Protein AF-A0A835ZBH5-F1 (afdb_monomer)

Sequence (166 aa):
MSQAAVALAMVMTGGRQALELVLDQDVQPGWLRCPERQGGLPHAQRLFFWLPLTHSERMEYQRLCLAKVASTPGLEDCIAFANSQLVVAEQFGRFPHRNAAKGRNAALGRNAMLRERERVFVCTDAVRQLPVTSISYRTSTPEELAWLASDELPGWARSQAPPPQG

Foldseek 3Di:
DDLLVVLLVQLVVDDPSLVVLLPPPVSDDCLQVPVVDVNRDPLVSNLSSLVVLLQDLALVSLVVSLVSLVRGPPSVVCNVVSVVSNVCSVVPSGQLLCCVVVVQACVVPPPPDPPPPPPDDDDDPVVVPDDCDDPPSHHRDPVSVVCLVDPVQDPVSVVSHDPDDD

Organism: NCBI:txid303371

Mean predicted aligned error: 11.44 Å

Secondary structure (DSSP, 8-state):
--HHHHHHHHHHH-SHHHHHHHH-GGG--TTTT-TTSTTPPPHHHHHHHHHHHHH---HHHHHHHHHHHHHSTT-GGGHHHHHHHHHHHHHHSS-GGGTTTTT--TTS-S-S------------GGGTTS-------PPPPHHHHHHHHSTTS-HHHHTTSPPP--

Radius of gyration: 17.73 Å; Cα contacts (8 Å, |Δi|>4): 146; chains: 1; bounding box: 39×30×49 Å

pLDDT: mean 70.92, std 19.12, range [27.42, 93.44]

Solvent-accessible surface area (backbone atoms only — not comparable to full-atom values): 10208 Å² total; per-residue (Å²): 1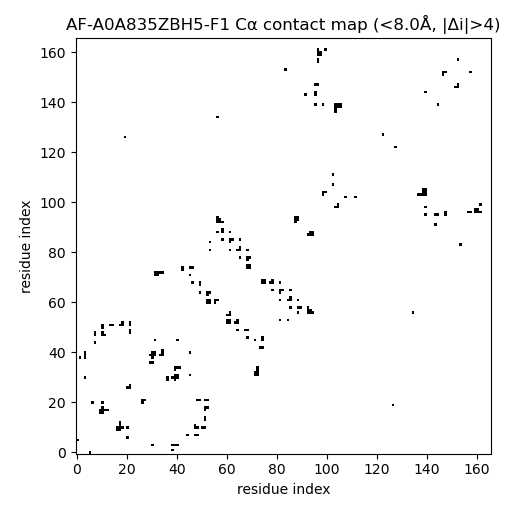32,57,69,63,58,55,51,46,53,48,37,72,69,60,59,71,67,22,41,54,53,63,67,36,72,90,71,63,55,60,33,62,67,35,56,89,44,94,75,27,48,56,66,69,56,51,55,54,55,48,43,52,29,69,73,42,62,47,67,71,38,28,54,48,34,36,55,51,38,66,68,28,73,85,31,67,85,48,37,66,56,41,46,54,54,35,53,48,32,69,76,66,61,32,62,66,56,48,29,62,84,69,70,22,43,72,86,59,69,95,67,78,73,83,76,77,80,79,75,89,74,89,79,64,78,81,68,74,73,58,79,85,71,76,78,74,84,60,53,68,48,72,66,50,53,50,46,71,74,39,89,82,48,50,70,76,50,56,74,64,30,76,77,84,84,126

Structure (mmCIF, N/CA/C/O backbone):
data_AF-A0A835ZBH5-F1
#
_entry.id   AF-A0A835ZBH5-F1
#
loop_
_atom_site.group_PDB
_atom_site.id
_atom_site.type_symbol
_atom_site.label_atom_id
_atom_site.label_alt_id
_atom_site.label_comp_id
_atom_site.label_asym_id
_atom_site.label_entity_id
_atom_site.label_seq_id
_atom_site.pdbx_PDB_ins_code
_atom_site.Cartn_x
_atom_site.Cartn_y
_atom_site.Cartn_z
_atom_site.occupancy
_atom_site.B_iso_or_equiv
_atom_site.auth_seq_id
_atom_site.auth_comp_id
_atom_site.auth_asym_id
_atom_site.auth_atom_id
_atom_site.pdbx_PDB_model_num
ATOM 1 N N . MET A 1 1 ? 8.647 17.868 -22.940 1.00 56.66 1 MET A N 1
ATOM 2 C CA . MET A 1 1 ? 8.623 16.920 -21.800 1.00 56.66 1 MET A CA 1
ATOM 3 C C . MET A 1 1 ? 8.139 15.570 -22.306 1.00 56.66 1 MET A C 1
ATOM 5 O O . MET A 1 1 ? 7.297 15.568 -23.196 1.00 56.66 1 MET A O 1
ATOM 9 N N . SER A 1 2 ? 8.673 14.449 -21.812 1.00 68.81 2 SER A N 1
ATOM 10 C CA . SER A 1 2 ? 8.186 13.121 -22.214 1.00 68.81 2 SER A CA 1
ATOM 11 C C . SER A 1 2 ? 6.798 12.850 -21.620 1.00 68.81 2 SER A C 1
ATOM 13 O O . SER A 1 2 ? 6.475 13.360 -20.546 1.00 68.81 2 SER A O 1
ATOM 15 N N . GLN A 1 3 ? 5.981 12.033 -22.291 1.00 67.50 3 GLN A N 1
ATOM 16 C CA . GLN A 1 3 ? 4.667 11.628 -21.770 1.00 67.50 3 GLN A CA 1
ATOM 17 C C . GLN A 1 3 ? 4.777 10.960 -20.387 1.00 67.50 3 GLN A C 1
ATOM 19 O O . GLN A 1 3 ? 3.952 11.222 -19.519 1.00 67.50 3 GLN A O 1
ATOM 24 N N . ALA A 1 4 ? 5.844 10.189 -20.145 1.00 68.94 4 ALA A N 1
ATOM 25 C CA . ALA A 1 4 ? 6.120 9.559 -18.853 1.00 68.94 4 ALA A CA 1
ATOM 26 C C . ALA A 1 4 ? 6.337 10.581 -17.719 1.00 68.94 4 ALA A C 1
ATOM 28 O O . ALA A 1 4 ? 5.842 10.391 -16.612 1.00 68.94 4 ALA A O 1
ATOM 29 N N . ALA A 1 5 ? 7.029 11.693 -17.992 1.00 67.50 5 ALA A N 1
ATOM 30 C CA . ALA A 1 5 ? 7.265 12.739 -16.996 1.00 67.50 5 ALA A CA 1
ATOM 31 C C . ALA A 1 5 ? 5.981 13.510 -16.648 1.00 67.50 5 ALA A C 1
ATOM 33 O O . ALA A 1 5 ? 5.747 13.816 -15.481 1.00 67.50 5 ALA A O 1
ATOM 34 N N . VAL A 1 6 ? 5.133 13.791 -17.645 1.00 67.81 6 VAL A N 1
ATOM 35 C CA . VAL A 1 6 ? 3.820 14.426 -17.430 1.00 67.81 6 VAL A CA 1
ATOM 36 C C . VAL A 1 6 ? 2.911 13.503 -16.621 1.00 67.81 6 VAL A C 1
ATOM 38 O O . VAL A 1 6 ? 2.303 13.942 -15.647 1.00 67.81 6 VAL A O 1
ATOM 41 N N . ALA A 1 7 ? 2.878 12.218 -16.979 1.00 69.94 7 ALA A N 1
ATOM 42 C CA . ALA A 1 7 ? 2.085 11.217 -16.286 1.00 69.94 7 ALA A CA 1
ATOM 43 C C . ALA A 1 7 ? 2.512 11.058 -14.818 1.00 69.94 7 ALA A C 1
ATOM 45 O O . ALA A 1 7 ? 1.681 11.111 -13.914 1.00 69.94 7 ALA A O 1
ATOM 46 N N . LEU A 1 8 ? 3.819 10.949 -14.562 1.00 69.69 8 LEU A N 1
ATOM 47 C CA . LEU A 1 8 ? 4.346 10.877 -13.202 1.00 69.69 8 LEU A CA 1
ATOM 48 C C . LEU A 1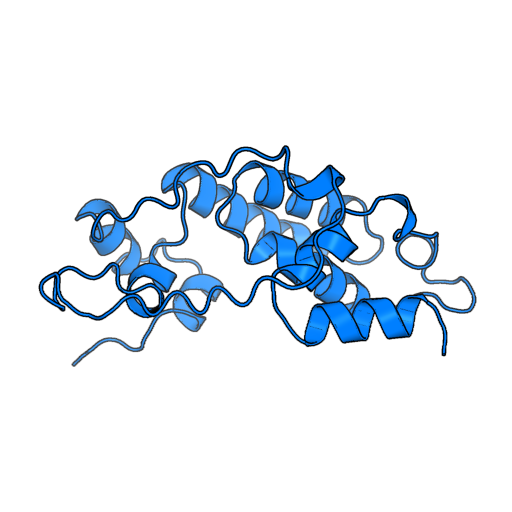 8 ? 4.020 12.142 -12.399 1.00 69.69 8 LEU A C 1
ATOM 50 O O . LEU A 1 8 ? 3.583 12.037 -11.257 1.00 69.69 8 LEU A O 1
ATOM 54 N N . ALA A 1 9 ? 4.180 13.333 -12.984 1.00 63.34 9 ALA A N 1
ATOM 55 C CA . ALA A 1 9 ? 3.845 14.584 -12.307 1.00 63.34 9 ALA A CA 1
ATOM 56 C C . ALA A 1 9 ? 2.364 14.627 -11.888 1.00 63.34 9 ALA A C 1
ATOM 58 O O . ALA A 1 9 ? 2.062 14.986 -10.752 1.00 63.34 9 ALA A O 1
ATOM 59 N N . MET A 1 10 ? 1.453 14.185 -12.760 1.00 66.19 10 MET A N 1
ATOM 60 C CA . MET A 1 10 ? 0.020 14.096 -12.457 1.00 66.19 10 MET A CA 1
ATOM 61 C C . MET A 1 10 ? -0.282 13.088 -11.340 1.00 66.19 10 MET A C 1
ATOM 63 O O . MET A 1 10 ? -1.081 13.380 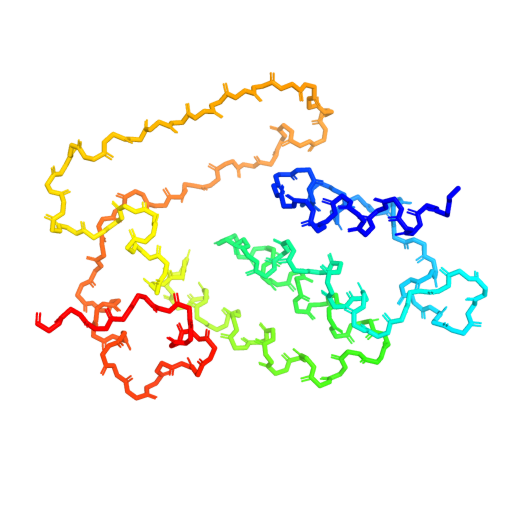-10.448 1.00 66.19 10 MET A O 1
ATOM 67 N N . VAL A 1 11 ? 0.397 11.935 -11.324 1.00 65.00 11 VAL A N 1
ATOM 68 C CA . VAL A 1 11 ? 0.266 10.960 -10.229 1.00 65.00 11 VAL A CA 1
ATOM 69 C C . VAL A 1 11 ? 0.711 11.559 -8.893 1.00 65.00 11 VAL A C 1
ATOM 71 O O . VAL A 1 11 ? 0.008 11.429 -7.890 1.00 65.00 11 VAL A O 1
ATOM 74 N N . MET A 1 12 ? 1.837 12.273 -8.885 1.00 65.50 12 MET A N 1
ATOM 75 C CA . MET A 1 12 ? 2.411 12.854 -7.669 1.00 65.50 12 MET A CA 1
ATOM 76 C C . MET A 1 12 ? 1.606 14.032 -7.111 1.00 65.50 12 MET A C 1
ATOM 78 O O . MET A 1 12 ? 1.669 14.288 -5.911 1.00 65.50 12 MET A O 1
ATOM 82 N N . THR A 1 13 ? 0.822 14.733 -7.939 1.00 56.84 13 THR A N 1
ATOM 83 C CA . THR A 1 13 ? -0.063 15.810 -7.455 1.00 56.84 13 THR A CA 1
ATOM 84 C C . THR A 1 13 ? -1.243 15.312 -6.615 1.00 56.84 13 THR A C 1
ATOM 86 O O . THR A 1 13 ? -1.823 16.102 -5.873 1.00 56.84 13 THR A O 1
ATOM 89 N N . GLY A 1 14 ? -1.549 14.008 -6.665 1.00 53.16 14 GLY A N 1
ATOM 90 C CA . GLY A 1 14 ? -2.606 13.374 -5.878 1.00 53.16 14 GLY A CA 1
ATOM 91 C C . GLY A 1 14 ? -4.022 13.765 -6.322 1.00 53.16 14 GLY A C 1
ATOM 92 O O . GLY A 1 14 ? -4.305 14.901 -6.687 1.00 53.16 14 GLY A O 1
ATOM 93 N N . GLY A 1 15 ? -4.954 12.811 -6.292 1.00 62.22 15 GLY A N 1
ATOM 94 C CA . GLY A 1 15 ? -6.370 13.056 -6.596 1.00 62.22 15 GLY A CA 1
ATOM 95 C C . GLY A 1 15 ? -6.974 12.057 -7.579 1.00 62.22 15 GLY A C 1
ATOM 96 O O . GLY A 1 15 ? -6.330 11.101 -8.003 1.00 62.22 15 GLY A O 1
ATOM 97 N N . ARG A 1 16 ? -8.243 12.275 -7.946 1.00 61.97 16 ARG A N 1
ATOM 98 C CA . ARG A 1 16 ? -9.002 11.393 -8.853 1.00 61.97 16 ARG A CA 1
ATOM 99 C C . ARG A 1 16 ? -8.343 11.254 -10.232 1.00 61.97 16 ARG A C 1
ATOM 101 O O . ARG A 1 16 ? -8.317 10.160 -10.779 1.00 61.97 16 ARG A O 1
ATOM 108 N N . GLN A 1 17 ? -7.738 12.332 -10.726 1.00 63.00 17 GLN A N 1
ATOM 109 C CA . GLN A 1 17 ? -7.030 12.382 -12.011 1.00 63.00 17 GLN A CA 1
ATOM 110 C C . GLN A 1 17 ? -5.834 11.421 -12.064 1.00 63.00 17 GLN A C 1
ATOM 112 O O . GLN A 1 17 ? -5.566 10.831 -13.104 1.00 63.00 17 GLN A O 1
ATOM 117 N N . ALA A 1 18 ? -5.153 11.196 -10.933 1.00 70.88 18 ALA A N 1
ATOM 118 C CA . ALA A 1 18 ? -4.071 10.218 -10.853 1.00 70.88 18 ALA A CA 1
ATOM 119 C C . ALA A 1 18 ? -4.585 8.786 -11.066 1.00 70.88 18 ALA A C 1
ATOM 121 O O . ALA A 1 18 ? -3.930 7.977 -11.711 1.00 70.88 18 ALA A O 1
ATOM 122 N N . LEU A 1 19 ? -5.775 8.477 -10.547 1.00 71.31 19 LEU A N 1
ATOM 123 C CA . LEU A 1 19 ? -6.393 7.164 -10.703 1.00 71.31 19 LEU A CA 1
ATOM 124 C C . LEU A 1 19 ? -6.914 6.950 -12.127 1.00 71.31 19 LEU A C 1
ATOM 126 O O . LEU A 1 19 ? -6.719 5.877 -12.682 1.00 71.31 19 LEU A O 1
ATOM 130 N N . GLU A 1 20 ? -7.525 7.972 -12.727 1.00 72.56 20 GLU A N 1
ATOM 131 C CA . GLU A 1 20 ? -7.983 7.940 -14.124 1.00 72.56 20 GLU A CA 1
ATOM 132 C C . GLU A 1 20 ? -6.817 7.665 -15.078 1.00 72.56 20 GLU A C 1
ATOM 134 O O . GLU A 1 20 ? -6.891 6.753 -15.895 1.00 72.56 20 GLU A O 1
ATOM 139 N N . LEU A 1 21 ? -5.700 8.366 -14.889 1.00 74.00 21 LEU A N 1
ATOM 140 C CA . LEU A 1 21 ? -4.482 8.179 -15.670 1.00 74.00 21 LEU A CA 1
ATOM 141 C C . LEU A 1 21 ? -3.879 6.772 -15.524 1.00 74.00 21 LEU A C 1
ATOM 143 O O . LEU A 1 21 ? -3.380 6.201 -16.488 1.00 74.00 21 LEU A O 1
ATOM 147 N N . VAL A 1 22 ? -3.903 6.209 -14.313 1.00 76.56 22 VAL A N 1
ATOM 148 C CA . VAL A 1 22 ? -3.376 4.861 -14.055 1.00 76.56 22 VAL A CA 1
ATOM 149 C C . VAL A 1 22 ? -4.285 3.777 -14.636 1.00 76.56 22 VAL A C 1
ATOM 151 O O . VAL A 1 22 ? -3.800 2.707 -15.004 1.00 76.56 22 VAL A O 1
ATOM 154 N N . LEU A 1 23 ? -5.591 4.027 -14.721 1.00 76.56 23 LEU A N 1
ATOM 155 C CA . LEU A 1 23 ? -6.559 3.098 -15.306 1.00 76.56 23 LEU A CA 1
ATOM 156 C C . LEU A 1 23 ? -6.611 3.178 -16.835 1.00 76.56 23 LEU A C 1
ATOM 158 O O . LEU A 1 23 ? -7.007 2.199 -17.471 1.00 76.56 23 LEU A O 1
ATOM 162 N N . ASP A 1 24 ? -6.190 4.300 -17.413 1.00 74.69 24 ASP A N 1
ATOM 163 C CA . ASP A 1 24 ? -6.090 4.480 -18.854 1.00 74.69 24 ASP A CA 1
ATOM 164 C C . ASP A 1 24 ? -5.010 3.551 -19.441 1.00 74.69 24 ASP A C 1
ATOM 166 O O . ASP A 1 24 ? -3.805 3.703 -19.213 1.00 74.69 24 ASP A O 1
ATOM 170 N N . GLN A 1 25 ? -5.459 2.531 -20.178 1.00 60.44 25 GLN A N 1
ATOM 171 C CA . GLN A 1 25 ? -4.583 1.523 -20.774 1.00 60.44 25 GLN A CA 1
ATOM 172 C C . GLN A 1 25 ? -3.752 2.087 -21.932 1.00 60.44 25 GLN A C 1
ATOM 174 O O . GLN A 1 25 ? -2.666 1.563 -22.194 1.00 60.44 25 GLN A O 1
ATOM 179 N N . ASP A 1 26 ? -4.204 3.179 -22.554 1.00 57.84 26 ASP A N 1
ATOM 180 C CA . ASP A 1 26 ? -3.498 3.860 -23.640 1.00 57.84 26 ASP A CA 1
ATOM 181 C C . ASP A 1 26 ? -2.324 4.705 -23.104 1.00 57.84 26 ASP A C 1
ATOM 183 O O . ASP A 1 26 ? -1.381 5.020 -23.834 1.00 57.84 26 ASP A O 1
ATOM 187 N N . VAL A 1 27 ? -2.316 4.994 -21.794 1.00 58.19 27 VAL A N 1
ATOM 188 C CA . VAL A 1 27 ? -1.256 5.732 -21.083 1.00 58.19 27 VAL A CA 1
ATOM 189 C C . VAL A 1 27 ? -0.202 4.810 -20.456 1.00 58.19 27 VAL A C 1
ATOM 191 O O . VAL A 1 27 ? 0.772 5.287 -19.874 1.00 58.19 27 VAL A O 1
ATOM 194 N N . GLN A 1 28 ? -0.260 3.489 -20.676 1.00 62.56 28 GLN A N 1
ATOM 195 C CA . GLN A 1 28 ? 0.768 2.552 -20.187 1.00 62.56 28 GLN A CA 1
ATOM 196 C C . GLN A 1 28 ? 1.764 2.040 -21.249 1.00 62.56 28 GLN A C 1
ATOM 198 O O . GLN A 1 28 ? 1.885 0.821 -21.434 1.00 62.56 28 GLN A O 1
ATOM 203 N N . PRO A 1 29 ? 2.527 2.909 -21.948 1.00 60.62 29 PRO A N 1
ATOM 204 C CA . PRO A 1 29 ? 3.532 2.460 -22.894 1.00 60.62 29 PRO A CA 1
ATOM 205 C C . PRO A 1 29 ? 4.659 1.655 -22.247 1.00 60.62 29 PRO A C 1
ATOM 207 O O . PRO A 1 29 ? 4.868 1.624 -21.032 1.00 60.62 29 PRO A O 1
ATOM 210 N N . GLY A 1 30 ? 5.481 1.072 -23.119 1.00 61.88 30 GLY A N 1
ATOM 211 C CA . GLY A 1 30 ? 6.658 0.280 -22.771 1.00 61.88 30 GLY A CA 1
ATOM 212 C C . GLY A 1 30 ? 7.705 0.952 -21.869 1.00 61.88 30 GLY A C 1
ATOM 213 O O . GLY A 1 30 ? 8.669 0.285 -21.538 1.00 61.88 30 GLY A O 1
ATOM 214 N N . TRP A 1 31 ? 7.555 2.204 -21.422 1.00 68.88 31 TRP A N 1
ATOM 215 C CA . TRP A 1 31 ? 8.440 2.804 -20.408 1.00 68.88 31 TRP A CA 1
ATOM 216 C C . TRP A 1 31 ? 8.203 2.282 -18.979 1.00 68.88 31 TRP A C 1
ATOM 218 O O . TRP A 1 31 ? 9.101 2.394 -18.147 1.00 68.88 31 TRP A O 1
ATOM 228 N N . LEU A 1 32 ? 7.037 1.685 -18.692 1.00 72.75 32 LEU A N 1
ATOM 229 C CA . LEU A 1 32 ? 6.802 0.910 -17.460 1.00 72.75 32 LEU A CA 1
ATOM 230 C C . LEU A 1 32 ? 7.342 -0.523 -17.567 1.00 72.75 32 LEU A C 1
ATOM 232 O O . LEU A 1 32 ? 7.769 -1.091 -16.566 1.00 72.75 32 LEU A O 1
ATOM 236 N N . ARG A 1 33 ? 7.317 -1.102 -18.776 1.00 68.88 33 ARG A N 1
ATOM 237 C CA . ARG A 1 33 ? 7.627 -2.523 -19.028 1.00 68.88 33 ARG A CA 1
ATOM 238 C C . ARG A 1 33 ? 9.057 -2.790 -19.505 1.00 68.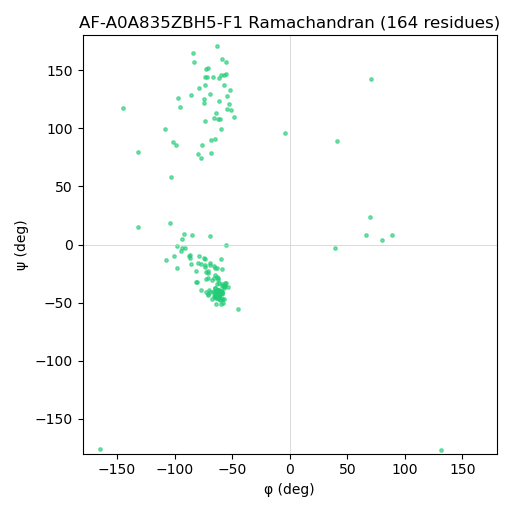88 33 ARG A C 1
ATOM 240 O O . ARG A 1 33 ? 9.513 -3.918 -19.408 1.00 68.88 33 ARG A O 1
ATOM 247 N N . CYS A 1 34 ? 9.742 -1.786 -20.042 1.00 67.75 34 CYS A N 1
ATOM 248 C CA . CYS A 1 34 ? 11.089 -1.892 -20.606 1.00 67.75 34 CYS A CA 1
ATOM 249 C C . CYS A 1 34 ? 11.942 -0.748 -20.039 1.00 67.75 34 CYS A C 1
ATOM 251 O O . CYS A 1 34 ? 12.082 0.296 -20.690 1.00 67.75 34 CYS A O 1
ATOM 253 N N . PRO A 1 35 ? 12.445 -0.884 -18.801 1.00 65.38 35 PRO A N 1
ATOM 254 C CA . PRO A 1 35 ? 13.182 0.183 -18.131 1.00 65.38 35 PRO A CA 1
ATOM 255 C C . PRO A 1 35 ? 14.484 0.571 -18.849 1.00 65.38 35 PRO A C 1
ATOM 257 O O . PRO A 1 35 ? 14.958 1.689 -18.671 1.00 65.38 35 PRO A O 1
ATOM 260 N N . GLU A 1 36 ? 15.024 -0.301 -19.701 1.00 69.31 36 GLU A N 1
ATOM 261 C CA . GLU A 1 36 ? 16.226 -0.071 -20.510 1.00 69.31 36 GLU A CA 1
ATOM 262 C C . GLU A 1 36 ? 15.962 0.791 -21.760 1.00 69.31 36 GLU A C 1
ATOM 264 O O . GLU A 1 36 ? 16.897 1.221 -22.438 1.00 69.31 36 GLU A O 1
ATOM 269 N N . ARG A 1 37 ? 14.694 1.063 -22.100 1.00 70.50 37 ARG A N 1
ATOM 270 C CA . ARG A 1 37 ? 14.337 1.902 -23.251 1.00 70.50 37 ARG A CA 1
ATOM 271 C C . ARG A 1 37 ? 14.630 3.375 -22.950 1.00 70.50 37 ARG A C 1
ATOM 273 O O . ARG A 1 37 ? 14.360 3.856 -21.853 1.00 70.50 37 ARG A O 1
ATOM 280 N N . GLN A 1 38 ? 15.079 4.140 -23.951 1.00 56.16 38 GLN A N 1
ATOM 281 C CA . GLN A 1 38 ? 15.123 5.605 -23.840 1.00 56.16 38 GLN A CA 1
ATOM 282 C C . GLN A 1 38 ? 13.750 6.158 -23.420 1.00 56.16 38 GLN A C 1
ATOM 284 O O . GLN A 1 38 ? 12.748 5.948 -24.107 1.00 56.16 38 GLN A O 1
ATOM 289 N N . GLY A 1 39 ? 13.715 6.857 -22.282 1.00 65.06 39 GLY A N 1
ATOM 290 C CA . GLY A 1 39 ? 12.485 7.370 -21.673 1.00 65.06 39 GLY A CA 1
ATOM 291 C C . GLY A 1 39 ? 11.783 6.414 -20.698 1.00 65.06 39 GLY A C 1
ATOM 292 O O . GLY A 1 39 ? 10.672 6.726 -20.274 1.00 65.06 39 GLY A O 1
ATOM 293 N N . GLY A 1 40 ? 12.401 5.281 -20.343 1.00 71.69 40 GLY A N 1
ATOM 294 C CA . GLY A 1 40 ? 11.963 4.394 -19.263 1.00 71.69 40 GLY A CA 1
ATOM 295 C C . GLY A 1 40 ? 11.969 5.091 -17.900 1.00 71.69 40 GLY A C 1
ATOM 296 O O . GLY A 1 40 ? 12.839 5.917 -17.617 1.00 71.69 40 GLY A O 1
ATOM 297 N N . LEU A 1 41 ? 10.993 4.771 -17.046 1.00 74.25 41 LEU A N 1
ATOM 298 C CA . LEU A 1 41 ? 10.965 5.308 -15.683 1.00 74.25 41 LEU A CA 1
ATOM 299 C C . LEU A 1 41 ? 11.947 4.538 -14.785 1.00 74.25 41 LEU A C 1
ATOM 301 O O . LEU A 1 41 ? 11.911 3.306 -14.792 1.00 74.25 41 LEU A O 1
ATOM 305 N N . PRO A 1 42 ? 12.766 5.215 -13.958 1.00 80.56 42 PRO A N 1
ATOM 306 C CA . PRO A 1 42 ? 13.539 4.591 -12.886 1.00 80.56 42 PRO A CA 1
ATOM 307 C C . PRO A 1 42 ? 12.665 3.797 -11.909 1.00 80.56 42 PRO A C 1
ATOM 309 O O . PRO A 1 42 ? 11.481 4.092 -11.744 1.00 80.56 42 PRO A O 1
ATOM 312 N N . HIS A 1 43 ? 13.271 2.835 -11.205 1.00 80.62 43 HIS A N 1
ATOM 313 C CA . HIS A 1 43 ? 12.589 1.917 -10.281 1.00 80.62 43 HIS A CA 1
ATOM 314 C C . HIS A 1 43 ? 11.586 2.615 -9.349 1.00 80.62 43 HIS A C 1
ATOM 316 O O . HIS A 1 43 ? 10.396 2.309 -9.383 1.00 80.62 43 HIS A O 1
ATOM 322 N N . ALA A 1 44 ? 12.040 3.619 -8.591 1.00 78.50 44 ALA A N 1
ATOM 323 C CA . ALA A 1 44 ? 11.181 4.330 -7.648 1.00 78.50 44 ALA A CA 1
ATOM 324 C C . ALA A 1 44 ? 9.973 4.979 -8.346 1.00 78.50 44 ALA A C 1
ATOM 326 O O . ALA A 1 44 ? 8.850 4.890 -7.861 1.00 78.50 44 ALA A O 1
ATOM 327 N N . GLN A 1 45 ? 10.175 5.577 -9.523 1.00 82.69 45 GLN A N 1
ATOM 328 C CA . GLN A 1 45 ? 9.119 6.264 -10.273 1.00 82.69 45 GLN A CA 1
ATOM 329 C C . GLN A 1 45 ? 8.052 5.297 -10.806 1.00 82.69 45 GLN A C 1
ATOM 331 O O . GLN A 1 45 ? 6.881 5.666 -10.877 1.00 82.69 45 GLN A O 1
ATOM 336 N N . ARG A 1 46 ? 8.427 4.047 -11.113 1.00 84.69 46 ARG A N 1
ATOM 337 C CA . ARG A 1 46 ? 7.466 2.992 -11.475 1.00 84.69 46 ARG A CA 1
ATOM 338 C C . ARG A 1 46 ? 6.569 2.621 -10.298 1.00 84.69 46 ARG A C 1
ATOM 340 O O . ARG A 1 46 ? 5.368 2.465 -10.487 1.00 84.69 46 ARG A O 1
ATOM 347 N N . LEU A 1 47 ? 7.125 2.533 -9.089 1.00 82.00 47 LEU A N 1
ATOM 348 C CA . LEU A 1 47 ? 6.327 2.309 -7.882 1.00 82.00 47 LEU A CA 1
ATOM 349 C C . LEU A 1 47 ? 5.372 3.482 -7.623 1.00 82.00 47 LEU A C 1
ATOM 351 O O . LEU A 1 47 ? 4.186 3.259 -7.384 1.00 82.00 47 LEU A O 1
ATOM 355 N N . PHE A 1 48 ? 5.868 4.722 -7.728 1.00 82.38 48 PHE A N 1
ATOM 356 C CA . PHE A 1 48 ? 5.047 5.925 -7.560 1.00 82.38 48 PHE A CA 1
ATOM 357 C C . PHE A 1 48 ? 3.861 5.955 -8.526 1.00 82.38 48 PHE A C 1
ATOM 359 O O . PHE A 1 48 ? 2.769 6.335 -8.114 1.00 82.38 48 PHE A O 1
ATOM 366 N N . PHE A 1 49 ? 4.042 5.488 -9.765 1.00 84.56 49 PHE A N 1
ATOM 367 C CA . PHE A 1 49 ? 2.960 5.399 -10.745 1.00 84.56 49 PHE A CA 1
ATOM 368 C C . PHE A 1 49 ? 1.779 4.546 -10.253 1.00 84.56 49 PHE A C 1
ATOM 370 O O . PHE A 1 49 ? 0.632 4.888 -10.513 1.00 84.56 49 PHE A O 1
ATOM 377 N N . TRP A 1 50 ? 2.032 3.471 -9.500 1.00 86.31 50 TRP A N 1
ATOM 378 C CA . TRP A 1 50 ? 0.982 2.575 -9.001 1.00 86.31 50 TRP A CA 1
ATOM 379 C C . TRP A 1 50 ? 0.347 3.006 -7.676 1.00 86.31 50 TRP A C 1
ATOM 381 O O . TRP A 1 50 ? -0.705 2.477 -7.311 1.00 86.31 50 TRP A O 1
ATOM 391 N N . LEU A 1 51 ? 0.924 3.981 -6.966 1.00 83.19 51 LEU A N 1
ATOM 392 C CA . LEU A 1 51 ? 0.411 4.438 -5.668 1.00 83.19 51 LEU A CA 1
ATOM 393 C C . LEU A 1 51 ? -1.071 4.852 -5.664 1.00 83.19 51 LEU A C 1
ATOM 395 O O . LEU A 1 51 ? -1.753 4.558 -4.684 1.00 83.19 51 LEU A O 1
ATOM 399 N N . PRO A 1 52 ? -1.646 5.479 -6.708 1.00 85.44 52 PRO A N 1
ATOM 400 C CA . PRO A 1 52 ? -3.074 5.793 -6.699 1.00 85.44 52 PRO A CA 1
ATOM 401 C C . PRO A 1 52 ? -3.968 4.563 -6.476 1.00 85.44 52 PRO A C 1
ATOM 403 O O . PRO A 1 52 ? -5.000 4.674 -5.811 1.00 85.44 52 PRO A O 1
ATOM 406 N N . LEU A 1 53 ? -3.560 3.385 -6.970 1.00 84.44 53 LEU A N 1
ATOM 407 C CA . LEU A 1 53 ? -4.292 2.136 -6.753 1.00 84.44 53 LEU A CA 1
ATOM 408 C C . LEU A 1 53 ? -4.176 1.660 -5.300 1.00 84.44 53 LEU A C 1
ATOM 410 O O . LEU A 1 53 ? -5.196 1.298 -4.715 1.00 84.44 53 LEU A O 1
ATOM 414 N N . THR A 1 54 ? -2.981 1.728 -4.692 1.00 81.69 54 THR A N 1
ATOM 415 C CA . THR A 1 54 ? -2.768 1.328 -3.282 1.00 81.69 54 THR A CA 1
ATOM 416 C C . THR A 1 54 ? -3.585 2.189 -2.318 1.00 81.69 54 THR A C 1
ATOM 418 O O . THR A 1 54 ? -4.032 1.720 -1.271 1.00 81.69 54 THR A O 1
ATOM 421 N N . HIS A 1 55 ? -3.833 3.453 -2.665 1.00 81.50 55 HIS A N 1
ATOM 422 C CA . HIS A 1 55 ? -4.598 4.367 -1.822 1.00 81.50 55 HIS A CA 1
ATOM 423 C C . HIS A 1 55 ? -6.120 4.189 -1.911 1.00 81.50 55 HIS A C 1
ATOM 425 O O . HIS A 1 55 ? -6.832 4.673 -1.025 1.00 81.50 55 HIS A O 1
ATOM 431 N N . SER A 1 56 ? -6.625 3.492 -2.929 1.00 83.38 56 SER A N 1
ATOM 432 C CA . SER A 1 56 ? -8.055 3.236 -3.093 1.00 83.38 56 SER A CA 1
ATOM 433 C C . SER A 1 56 ? -8.576 2.193 -2.101 1.00 83.38 56 SER A C 1
ATOM 435 O O . SER A 1 56 ? -7.977 1.144 -1.929 1.00 83.38 56 SER A O 1
ATOM 437 N N . GLU A 1 57 ? -9.748 2.420 -1.506 1.00 84.62 57 GLU A N 1
ATOM 438 C CA . GLU A 1 57 ? -10.451 1.402 -0.696 1.00 84.62 57 GLU A CA 1
ATOM 439 C C . GLU A 1 57 ? -11.318 0.454 -1.553 1.00 84.62 57 GLU A C 1
ATOM 441 O O . GLU A 1 57 ? -12.086 -0.335 -1.017 1.00 84.62 57 GLU A O 1
ATOM 446 N N . ARG A 1 58 ? -11.229 0.526 -2.890 1.00 84.56 58 ARG A N 1
ATOM 447 C CA . ARG A 1 58 ? -11.963 -0.369 -3.800 1.00 84.56 58 ARG A CA 1
ATOM 448 C C . ARG A 1 58 ? -11.193 -1.663 -4.027 1.00 84.56 58 ARG A C 1
ATOM 450 O O . ARG A 1 58 ? -10.034 -1.627 -4.447 1.00 84.56 58 ARG A O 1
ATOM 457 N N . MET A 1 59 ? -11.866 -2.793 -3.835 1.00 85.56 59 MET A N 1
ATOM 458 C CA . MET A 1 59 ? -11.266 -4.125 -3.936 1.00 85.56 59 MET A CA 1
ATOM 459 C C . MET A 1 59 ? -10.675 -4.419 -5.311 1.00 85.56 59 MET A C 1
ATOM 461 O O . MET A 1 59 ? -9.569 -4.944 -5.422 1.00 85.56 59 MET A O 1
ATOM 465 N N . GLU A 1 60 ? -11.377 -4.036 -6.370 1.00 86.62 60 GLU A N 1
ATOM 466 C CA . GLU A 1 60 ? -10.905 -4.169 -7.743 1.00 86.62 60 GLU A CA 1
ATOM 467 C C . GLU A 1 60 ? -9.589 -3.417 -7.984 1.00 86.62 60 GLU A C 1
ATOM 469 O O . GLU A 1 60 ? -8.733 -3.907 -8.717 1.00 86.62 60 GLU A O 1
ATOM 474 N N . TYR A 1 61 ? -9.378 -2.272 -7.328 1.00 86.69 61 TYR A N 1
ATOM 475 C CA . TYR A 1 61 ? -8.153 -1.486 -7.489 1.00 86.69 61 TYR A CA 1
ATOM 476 C C . TYR A 1 61 ? -7.008 -2.052 -6.657 1.00 86.69 61 TYR A C 1
ATOM 478 O O . TYR A 1 61 ? -5.872 -2.016 -7.117 1.00 86.69 61 TYR A O 1
ATOM 486 N N . GLN A 1 62 ? -7.292 -2.651 -5.499 1.00 88.12 62 GLN A N 1
ATOM 487 C CA . GLN A 1 62 ? -6.285 -3.381 -4.723 1.00 88.12 62 GLN A CA 1
ATOM 488 C C . GLN A 1 62 ? -5.776 -4.613 -5.484 1.00 88.12 62 GLN A C 1
ATOM 490 O O . GLN A 1 62 ? -4.568 -4.807 -5.622 1.00 88.12 62 GLN A O 1
ATOM 495 N N . ARG A 1 63 ? -6.684 -5.398 -6.079 1.00 90.75 63 ARG A N 1
ATOM 496 C CA . ARG A 1 63 ? -6.318 -6.544 -6.930 1.00 90.75 63 ARG A CA 1
ATOM 497 C C . ARG A 1 63 ? -5.547 -6.110 -8.171 1.00 90.75 63 ARG A C 1
ATOM 499 O O . ARG A 1 63 ? -4.529 -6.713 -8.506 1.00 90.75 63 ARG A O 1
ATOM 506 N N . LEU A 1 64 ? -5.999 -5.037 -8.825 1.00 89.12 64 LEU A N 1
ATOM 507 C CA . LEU A 1 64 ? -5.287 -4.461 -9.962 1.00 89.12 64 LEU A CA 1
ATOM 508 C C . LEU A 1 64 ? -3.891 -3.980 -9.556 1.00 89.12 64 LEU A C 1
ATOM 510 O O . LEU A 1 64 ? -2.938 -4.235 -10.284 1.00 89.12 64 LEU A O 1
ATOM 514 N N . CYS A 1 65 ? -3.750 -3.336 -8.396 1.00 89.50 65 CYS A N 1
ATOM 515 C CA . CYS A 1 65 ? -2.458 -2.891 -7.889 1.00 89.50 65 CYS A CA 1
ATOM 516 C C . CYS A 1 65 ? -1.483 -4.057 -7.747 1.00 89.50 65 CYS A C 1
ATOM 518 O O . CYS A 1 65 ? -0.369 -3.979 -8.259 1.00 89.50 65 CYS A O 1
ATOM 520 N N . LEU A 1 66 ? -1.904 -5.142 -7.092 1.00 91.31 66 LEU A N 1
ATOM 521 C CA . LEU A 1 66 ? -1.071 -6.329 -6.919 1.00 91.31 66 LEU A CA 1
ATOM 522 C C . LEU A 1 66 ? -0.645 -6.907 -8.274 1.00 91.31 66 LEU A C 1
ATOM 524 O O . LEU A 1 66 ? 0.540 -7.153 -8.490 1.00 91.31 66 LEU A O 1
ATOM 528 N N . ALA A 1 67 ? -1.583 -7.044 -9.215 1.00 90.50 67 ALA A N 1
ATOM 529 C CA . ALA A 1 67 ? -1.285 -7.539 -10.557 1.00 90.50 67 ALA A CA 1
ATOM 530 C C . ALA A 1 67 ? -0.305 -6.628 -11.321 1.00 90.50 67 ALA A C 1
ATOM 532 O O . ALA A 1 67 ? 0.582 -7.114 -12.026 1.00 90.50 67 ALA A O 1
ATOM 533 N N . LYS A 1 68 ? -0.433 -5.303 -11.186 1.00 88.56 68 LYS A N 1
ATOM 534 C CA . LYS A 1 68 ? 0.456 -4.329 -11.837 1.00 88.56 68 LYS A CA 1
ATOM 535 C C . LYS A 1 68 ? 1.847 -4.313 -11.217 1.00 88.56 68 LYS A C 1
ATOM 537 O O . LYS A 1 68 ? 2.823 -4.329 -11.959 1.00 88.56 68 LYS A O 1
ATOM 542 N N . VAL A 1 69 ? 1.949 -4.350 -9.891 1.00 88.56 69 VAL A N 1
ATOM 543 C CA . VAL A 1 69 ? 3.234 -4.458 -9.184 1.00 88.56 69 VAL A CA 1
ATOM 544 C C . VAL A 1 69 ? 3.943 -5.756 -9.573 1.00 88.56 69 VAL A C 1
ATOM 546 O O . VAL A 1 69 ? 5.095 -5.701 -9.987 1.00 88.56 69 VAL A O 1
ATOM 549 N N . ALA A 1 70 ? 3.240 -6.892 -9.565 1.00 89.75 70 ALA A N 1
ATOM 550 C CA . ALA A 1 70 ? 3.811 -8.193 -9.923 1.00 89.75 70 ALA A CA 1
ATOM 551 C C . ALA A 1 70 ? 4.252 -8.307 -11.394 1.00 89.75 70 ALA A C 1
ATOM 553 O O . ALA A 1 70 ? 5.126 -9.105 -11.711 1.00 89.75 70 ALA A O 1
ATOM 554 N N . SER A 1 71 ? 3.651 -7.530 -12.301 1.00 87.81 71 SER A N 1
ATOM 555 C CA . SER A 1 71 ? 3.998 -7.532 -13.732 1.00 87.81 71 SER A CA 1
ATOM 556 C C . SER A 1 71 ? 4.943 -6.401 -14.151 1.00 87.81 71 SER A C 1
ATOM 558 O O . SER A 1 71 ? 5.312 -6.326 -15.324 1.00 87.81 71 SER A O 1
ATOM 560 N N . THR A 1 72 ? 5.336 -5.514 -13.230 1.00 86.69 72 THR A N 1
ATOM 561 C CA . THR A 1 72 ? 6.254 -4.405 -13.514 1.00 86.69 72 THR A CA 1
ATOM 562 C C . THR A 1 72 ? 7.684 -4.810 -13.153 1.00 86.69 72 THR A C 1
ATOM 564 O O . THR A 1 72 ? 7.959 -5.019 -11.971 1.00 86.69 72 THR A O 1
ATOM 567 N N . PRO A 1 73 ? 8.621 -4.853 -14.120 1.00 85.19 73 PRO A N 1
ATOM 568 C CA . PRO A 1 73 ? 9.996 -5.251 -13.850 1.00 85.19 73 PRO A CA 1
ATOM 569 C C . PRO A 1 73 ? 10.670 -4.394 -12.782 1.00 85.19 73 PRO A C 1
ATOM 571 O O . PRO A 1 73 ? 10.583 -3.154 -12.782 1.00 85.19 73 PRO A O 1
ATOM 574 N N . GLY A 1 74 ? 11.394 -5.058 -11.892 1.00 86.69 74 GLY A N 1
ATOM 575 C CA . GLY A 1 74 ? 12.122 -4.423 -10.810 1.00 86.69 74 GLY A CA 1
ATOM 576 C C . GLY A 1 74 ? 11.249 -4.057 -9.616 1.00 86.69 74 GLY A C 1
ATOM 577 O O . GLY A 1 74 ? 11.778 -3.400 -8.741 1.00 86.69 74 GLY A O 1
ATOM 578 N N . LEU A 1 75 ? 9.950 -4.380 -9.565 1.00 89.12 75 LEU A N 1
ATOM 579 C CA . LEU A 1 75 ? 9.096 -4.145 -8.385 1.00 89.12 75 LEU A CA 1
ATOM 580 C C . LEU A 1 75 ? 8.807 -5.427 -7.584 1.00 89.12 75 LEU A C 1
ATOM 582 O O . LEU A 1 75 ? 7.870 -5.459 -6.787 1.00 89.12 75 LEU A O 1
ATOM 586 N N . GLU A 1 76 ? 9.601 -6.478 -7.766 1.00 90.38 76 GLU A N 1
ATOM 587 C CA . GLU A 1 76 ? 9.399 -7.791 -7.147 1.00 90.38 76 GLU A CA 1
ATOM 588 C C . GLU A 1 76 ? 9.383 -7.691 -5.611 1.00 90.38 76 GLU A C 1
ATOM 590 O O . GLU A 1 76 ? 8.494 -8.238 -4.956 1.00 90.38 76 GLU A O 1
ATOM 595 N N . ASP A 1 77 ? 10.269 -6.870 -5.042 1.00 88.81 77 ASP A N 1
ATOM 596 C CA . ASP A 1 77 ? 10.347 -6.613 -3.596 1.00 88.81 77 ASP A CA 1
ATOM 597 C C . ASP A 1 77 ? 9.106 -5.887 -3.038 1.00 88.81 77 ASP A C 1
ATOM 599 O O . ASP A 1 77 ? 8.836 -5.910 -1.836 1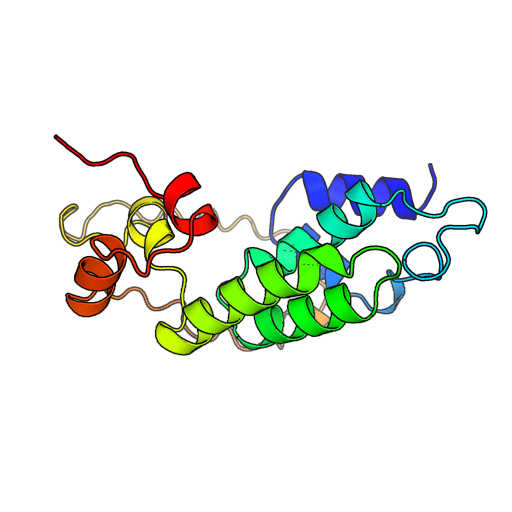.00 88.81 77 ASP A O 1
ATOM 603 N N . CYS A 1 78 ? 8.308 -5.253 -3.902 1.00 90.12 78 CYS A N 1
ATOM 604 C CA . CYS A 1 78 ? 7.085 -4.549 -3.513 1.00 90.12 78 CYS A CA 1
ATOM 605 C C . CYS A 1 78 ? 5.849 -5.463 -3.490 1.00 90.12 78 CYS A C 1
ATOM 607 O O . CYS A 1 78 ? 4.796 -5.046 -2.999 1.00 90.12 78 CYS A O 1
ATOM 609 N N . ILE A 1 79 ? 5.944 -6.700 -3.994 1.00 91.81 79 ILE A N 1
ATOM 610 C CA . ILE A 1 79 ? 4.804 -7.627 -4.082 1.00 91.81 79 ILE A CA 1
ATOM 611 C C . ILE A 1 79 ? 4.268 -7.961 -2.688 1.00 91.81 79 ILE A C 1
ATOM 613 O O . ILE A 1 79 ? 3.060 -7.890 -2.464 1.00 91.81 79 ILE A O 1
ATOM 617 N N . ALA A 1 80 ? 5.150 -8.263 -1.730 1.00 90.94 80 ALA A N 1
ATOM 618 C CA . ALA A 1 80 ? 4.749 -8.577 -0.358 1.00 90.94 80 ALA A CA 1
ATOM 619 C C . ALA A 1 80 ? 3.991 -7.407 0.294 1.00 90.94 80 ALA A C 1
ATOM 621 O O . ALA A 1 80 ? 2.972 -7.603 0.960 1.00 90.94 80 ALA A O 1
ATOM 622 N N . PHE A 1 81 ? 4.443 -6.178 0.034 1.00 90.50 81 PHE A N 1
ATOM 623 C CA . PHE A 1 81 ? 3.776 -4.969 0.500 1.00 90.50 81 PHE A CA 1
ATOM 624 C C . PHE A 1 81 ? 2.382 -4.813 -0.123 1.00 90.50 81 PHE A C 1
ATOM 626 O O . PHE A 1 81 ? 1.403 -4.674 0.614 1.00 90.50 81 PHE A O 1
ATOM 633 N N . ALA A 1 82 ? 2.267 -4.906 -1.452 1.00 90.12 82 ALA A N 1
ATOM 634 C CA . ALA A 1 82 ? 0.987 -4.815 -2.157 1.00 90.12 82 ALA A CA 1
ATOM 635 C C . ALA A 1 82 ? 0.000 -5.910 -1.712 1.00 90.12 82 ALA A C 1
ATOM 637 O O . ALA A 1 82 ? -1.179 -5.635 -1.499 1.00 90.12 82 ALA A O 1
ATOM 638 N N . ASN A 1 83 ? 0.490 -7.131 -1.492 1.00 93.44 83 ASN A N 1
ATOM 639 C CA . ASN A 1 83 ? -0.318 -8.234 -0.987 1.00 93.44 83 ASN A CA 1
ATOM 640 C C . ASN A 1 83 ? -0.819 -7.968 0.440 1.00 93.44 83 ASN A C 1
ATOM 642 O O . ASN A 1 83 ? -1.990 -8.183 0.731 1.00 93.44 83 ASN A O 1
ATOM 646 N N . SER A 1 84 ? 0.028 -7.430 1.324 1.00 92.44 84 SER A N 1
ATOM 647 C CA . SER A 1 84 ? -0.393 -7.090 2.691 1.00 92.44 84 SER A CA 1
ATOM 648 C C . SER A 1 84 ? -1.485 -6.010 2.731 1.00 92.44 84 SER A C 1
ATOM 650 O O . SER A 1 84 ? -2.371 -6.064 3.580 1.00 92.44 84 SER A O 1
ATOM 652 N N . GLN A 1 85 ? -1.466 -5.053 1.794 1.00 90.81 85 GLN A N 1
ATOM 653 C CA . GLN A 1 85 ? -2.533 -4.054 1.642 1.00 90.81 85 GLN A CA 1
ATOM 654 C C . GLN A 1 85 ? -3.844 -4.722 1.207 1.00 90.81 85 GLN A C 1
ATOM 656 O O . GLN A 1 85 ? -4.896 -4.424 1.774 1.00 90.81 85 GLN A O 1
ATOM 661 N N . LEU A 1 86 ? -3.769 -5.646 0.238 1.00 90.94 86 LEU A N 1
ATOM 662 C CA . LEU A 1 86 ? -4.920 -6.400 -0.252 1.00 90.94 86 LEU A CA 1
ATOM 663 C C . LEU A 1 86 ? -5.554 -7.243 0.858 1.00 90.94 86 LEU A C 1
ATOM 665 O O . LEU A 1 86 ? -6.765 -7.177 1.007 1.00 90.94 86 LEU A O 1
ATOM 669 N N . VAL A 1 87 ? -4.766 -7.956 1.669 1.00 93.25 87 VAL A N 1
ATOM 670 C CA . VAL A 1 87 ? -5.277 -8.769 2.793 1.00 93.25 87 VAL A CA 1
ATOM 671 C C . VAL A 1 87 ? -6.087 -7.919 3.776 1.00 93.25 87 VAL A C 1
ATOM 673 O O . VAL A 1 87 ? -7.209 -8.278 4.127 1.00 93.25 87 VAL A O 1
ATOM 676 N N . VAL A 1 88 ? -5.568 -6.750 4.170 1.00 90.50 88 VAL A N 1
ATOM 677 C CA . VAL A 1 88 ? -6.292 -5.821 5.058 1.00 90.50 88 VAL A CA 1
ATOM 678 C C . VAL A 1 88 ? -7.572 -5.310 4.389 1.00 90.50 88 VAL A C 1
ATOM 680 O O . VAL A 1 88 ? -8.625 -5.233 5.025 1.00 90.50 88 VAL A O 1
ATOM 683 N N . ALA A 1 89 ? -7.505 -4.976 3.098 1.00 88.56 89 ALA A N 1
ATOM 684 C CA . ALA A 1 89 ? -8.672 -4.537 2.344 1.00 88.56 89 ALA A CA 1
ATOM 685 C C . ALA A 1 89 ? -9.726 -5.651 2.200 1.00 88.56 89 ALA A C 1
ATOM 687 O O . ALA A 1 89 ? -10.911 -5.356 2.308 1.00 88.56 89 ALA A O 1
ATOM 688 N N . GLU A 1 90 ? -9.328 -6.913 2.014 1.00 89.19 90 GLU A N 1
ATOM 689 C CA . GLU A 1 90 ? -10.236 -8.067 1.967 1.00 89.19 90 GLU A CA 1
ATOM 690 C C . GLU A 1 90 ? -10.917 -8.308 3.313 1.00 89.19 90 GLU A C 1
ATOM 692 O O . GLU A 1 90 ? -12.117 -8.574 3.347 1.00 89.19 90 GLU A O 1
ATOM 697 N N . GLN A 1 91 ? -10.179 -8.151 4.413 1.00 88.62 91 GLN A N 1
ATOM 698 C CA . GLN A 1 91 ? -10.708 -8.342 5.759 1.00 88.62 91 GLN A CA 1
ATOM 699 C C . GLN A 1 91 ? -11.748 -7.277 6.134 1.00 88.62 91 GLN A C 1
ATOM 701 O O . GLN A 1 91 ? -12.824 -7.606 6.627 1.00 88.62 91 GLN A O 1
ATOM 706 N N . PHE A 1 92 ? -11.460 -5.995 5.890 1.00 87.00 92 PHE A N 1
ATOM 707 C CA . PHE A 1 92 ? -12.298 -4.898 6.399 1.00 87.00 92 PHE A CA 1
ATOM 708 C C . PHE A 1 92 ? -13.146 -4.195 5.331 1.00 87.00 92 PHE A C 1
ATOM 710 O O . PHE A 1 92 ? -14.031 -3.396 5.661 1.00 87.00 92 PHE A O 1
ATOM 717 N N . GLY A 1 93 ? -12.867 -4.433 4.047 1.00 85.00 93 GLY A N 1
ATOM 718 C CA . GLY A 1 93 ? -13.423 -3.675 2.920 1.00 85.00 93 GLY A CA 1
ATOM 719 C C . GLY A 1 93 ? -12.956 -2.214 2.865 1.00 85.00 93 GLY A C 1
ATOM 720 O O . GLY A 1 93 ? -13.516 -1.414 2.117 1.00 85.00 93 GLY A O 1
ATOM 721 N N . ARG A 1 94 ? -11.994 -1.828 3.714 1.00 86.19 94 ARG A N 1
ATOM 722 C CA . ARG A 1 94 ? -11.437 -0.475 3.866 1.00 86.19 94 ARG A CA 1
ATOM 723 C C . ARG A 1 94 ? -10.124 -0.529 4.651 1.00 86.19 94 ARG A C 1
ATOM 725 O O . ARG A 1 94 ? -9.669 -1.605 5.014 1.00 86.19 94 ARG A O 1
ATOM 732 N N . PHE A 1 95 ? -9.539 0.631 4.944 1.00 89.00 95 PHE A N 1
ATOM 733 C CA . PHE A 1 95 ? -8.309 0.743 5.733 1.00 89.00 95 PHE A CA 1
ATOM 734 C C . PHE A 1 95 ? -8.589 1.328 7.129 1.00 89.00 95 PHE A C 1
ATOM 736 O O . PHE A 1 95 ? -8.695 2.554 7.249 1.00 89.00 95 PHE A O 1
ATOM 743 N N . PRO A 1 96 ? -8.700 0.499 8.190 1.00 88.31 96 PRO A N 1
ATOM 744 C CA . PRO A 1 96 ? -9.107 0.960 9.520 1.00 88.31 96 PRO A CA 1
ATOM 745 C C . PRO A 1 96 ? -8.231 2.072 10.102 1.00 88.31 96 PRO A C 1
ATOM 747 O O . PRO A 1 96 ? -8.742 3.005 10.719 1.00 88.31 96 PRO A O 1
ATOM 750 N N . HIS A 1 97 ? -6.923 2.058 9.835 1.00 86.12 97 HIS A N 1
ATOM 751 C CA . HIS A 1 97 ? -5.989 3.085 10.319 1.00 86.12 97 HIS A CA 1
ATOM 752 C C . HIS A 1 97 ? -6.272 4.477 9.737 1.00 86.12 97 HIS A C 1
ATOM 754 O O . HIS A 1 97 ? -5.891 5.486 10.327 1.00 86.12 97 HIS A O 1
ATOM 760 N N . ARG A 1 98 ? -6.996 4.555 8.611 1.00 85.88 98 ARG A N 1
ATOM 761 C CA . ARG A 1 98 ? -7.440 5.813 7.988 1.00 85.88 98 ARG A CA 1
ATOM 762 C C . ARG A 1 98 ? -8.811 6.276 8.474 1.00 85.88 98 ARG A C 1
ATOM 764 O O . ARG A 1 98 ? -9.253 7.353 8.073 1.00 85.88 98 ARG A O 1
ATOM 771 N N . ASN A 1 99 ? -9.494 5.510 9.328 1.00 85.56 99 ASN A N 1
ATOM 772 C CA . ASN A 1 99 ? -10.841 5.854 9.781 1.00 85.56 99 ASN A CA 1
ATOM 773 C C . ASN A 1 99 ? -10.885 7.218 10.478 1.00 85.56 99 ASN A C 1
ATOM 775 O O . ASN A 1 99 ? -11.777 8.012 10.187 1.00 85.56 99 ASN A O 1
ATOM 779 N N . ALA A 1 100 ? -9.895 7.528 11.319 1.00 79.69 100 ALA A N 1
ATOM 780 C CA . ALA A 1 100 ? -9.777 8.832 11.970 1.00 79.69 100 ALA A CA 1
ATOM 781 C C . ALA A 1 100 ? -9.665 9.976 10.946 1.00 79.69 100 ALA A C 1
ATOM 783 O O . ALA A 1 100 ? -10.451 10.920 10.982 1.00 79.69 100 ALA A O 1
ATOM 784 N N . ALA A 1 101 ? -8.747 9.847 9.983 1.00 78.44 101 ALA A N 1
ATOM 785 C CA . ALA A 1 101 ? -8.526 10.840 8.931 1.00 78.44 101 ALA A CA 1
ATOM 786 C C . ALA A 1 101 ? -9.750 11.030 8.016 1.00 78.44 101 ALA A C 1
ATOM 788 O O . ALA A 1 101 ? -9.959 12.112 7.475 1.00 78.44 101 ALA A O 1
ATOM 789 N N . LYS A 1 102 ? -10.577 9.989 7.860 1.00 77.12 102 LYS A N 1
ATOM 790 C CA . LYS A 1 102 ? -11.827 10.019 7.087 1.00 77.12 102 LYS A CA 1
ATOM 791 C C . LYS A 1 102 ? -13.071 10.369 7.915 1.00 77.12 102 LYS A C 1
ATOM 793 O O . LYS A 1 102 ? -14.179 10.232 7.406 1.00 77.12 102 LYS A O 1
ATOM 798 N N . GLY A 1 103 ? -12.914 10.789 9.174 1.00 73.75 103 GLY A N 1
ATOM 799 C CA . GLY A 1 103 ? -14.033 11.204 10.029 1.00 73.75 103 GLY A CA 1
ATOM 800 C C . GLY A 1 103 ? -14.960 10.064 10.467 1.00 73.75 103 GLY A C 1
ATOM 801 O O . GLY A 1 103 ? -16.118 10.303 10.787 1.00 73.75 103 GLY A O 1
ATOM 802 N N . ARG A 1 104 ? -14.474 8.817 10.475 1.00 78.25 104 ARG A N 1
ATOM 803 C CA . ARG A 1 104 ? -15.252 7.612 10.825 1.00 78.25 104 ARG A CA 1
ATOM 804 C C . ARG A 1 104 ? -15.137 7.216 12.304 1.00 78.25 104 ARG A C 1
ATOM 806 O O . ARG A 1 104 ? -15.784 6.264 12.729 1.00 78.25 104 ARG A O 1
ATOM 813 N N . ASN A 1 105 ? -14.335 7.913 13.108 1.00 70.25 105 ASN A N 1
ATOM 814 C CA . ASN A 1 105 ? -14.274 7.650 14.547 1.00 70.25 105 ASN A CA 1
ATOM 815 C C . ASN A 1 105 ? -15.521 8.205 15.247 1.00 70.25 105 ASN A C 1
ATOM 817 O O . ASN A 1 105 ? -15.816 9.393 15.156 1.00 70.25 105 ASN A O 1
ATOM 821 N N . ALA A 1 106 ? -16.216 7.343 15.995 1.00 55.69 106 ALA A N 1
ATOM 822 C CA . ALA A 1 106 ? -17.448 7.666 16.720 1.00 55.69 106 ALA A CA 1
ATOM 823 C C . ALA A 1 106 ? -17.300 8.790 17.772 1.00 55.69 106 ALA A C 1
ATOM 825 O O . ALA A 1 106 ? -18.304 9.312 18.246 1.00 55.69 106 ALA A O 1
ATOM 826 N N . ALA A 1 107 ? -16.071 9.190 18.118 1.00 48.88 107 ALA A N 1
ATOM 827 C CA . ALA A 1 107 ? -15.795 10.233 19.108 1.00 48.88 107 ALA A CA 1
ATOM 828 C C . ALA A 1 107 ? -16.100 11.666 18.623 1.00 48.88 107 ALA A C 1
ATOM 830 O O . ALA A 1 107 ? -16.265 12.565 19.442 1.00 48.88 107 ALA A O 1
ATOM 831 N N . LEU A 1 108 ? -16.232 11.895 17.312 1.00 41.97 108 LEU A N 1
ATOM 832 C CA . LEU A 1 108 ? -16.740 13.161 16.779 1.00 41.97 108 LEU A CA 1
ATOM 833 C C . LEU A 1 108 ? -18.217 12.970 16.453 1.00 41.97 108 LEU A C 1
ATOM 835 O O . LEU A 1 108 ? -18.576 12.592 15.340 1.00 41.97 108 LEU A O 1
ATOM 839 N N . GLY A 1 109 ? -19.075 13.165 17.456 1.00 35.00 109 GLY A N 1
ATOM 840 C CA . GLY A 1 109 ? -20.513 12.950 17.336 1.00 35.00 109 GLY A CA 1
ATOM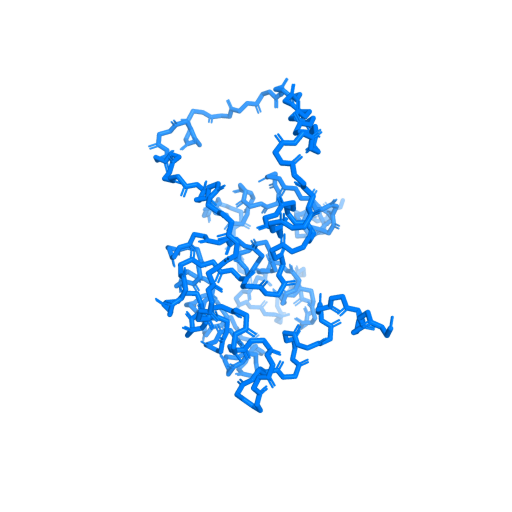 841 C C . GLY A 1 109 ? -21.086 13.612 16.086 1.00 35.00 109 GLY A C 1
ATOM 842 O O . GLY A 1 109 ? -21.128 14.830 16.038 1.00 35.00 109 GLY A O 1
ATOM 843 N N . ARG A 1 110 ? -21.490 12.794 15.101 1.00 40.03 110 ARG A N 1
ATOM 844 C CA . ARG A 1 110 ? -22.382 13.001 13.931 1.00 40.03 110 ARG A CA 1
ATOM 845 C C . ARG A 1 110 ? -22.327 14.324 13.122 1.00 40.03 110 ARG A C 1
ATOM 847 O O . ARG A 1 110 ? -22.996 14.408 12.102 1.00 40.03 110 ARG A O 1
ATOM 854 N N . ASN A 1 111 ? -21.527 15.319 13.498 1.00 38.25 111 ASN A N 1
ATOM 855 C CA . ASN A 1 111 ? -21.593 16.708 13.031 1.00 38.25 111 ASN A CA 1
ATOM 856 C C . ASN A 1 111 ? -20.222 17.273 12.608 1.00 38.25 111 ASN A C 1
ATOM 858 O O . ASN A 1 111 ? -20.083 18.484 12.437 1.00 38.25 111 ASN A O 1
ATOM 862 N N . ALA A 1 112 ? -19.200 16.440 12.397 1.00 39.84 112 ALA A N 1
ATOM 863 C CA . ALA A 1 112 ? -17.957 16.890 11.767 1.00 39.84 112 ALA A CA 1
ATOM 864 C C . ALA A 1 112 ? -18.149 16.968 10.241 1.00 39.84 112 ALA A C 1
ATOM 866 O O . ALA A 1 112 ? -17.784 16.069 9.492 1.00 39.84 112 ALA A O 1
ATOM 867 N N . MET A 1 113 ? -18.818 18.045 9.830 1.00 35.31 113 MET A N 1
ATOM 868 C CA . MET A 1 113 ? -18.965 18.618 8.491 1.00 35.31 113 MET A CA 1
ATOM 869 C C . MET A 1 113 ? -18.150 17.921 7.381 1.00 35.31 113 MET A C 1
ATOM 871 O O . MET A 1 113 ? -16.995 18.261 7.121 1.00 35.31 113 MET A O 1
ATOM 875 N N . LEU A 1 114 ? -18.791 16.997 6.657 1.00 37.47 114 LEU A N 1
ATOM 876 C CA . LEU A 1 114 ? -18.350 16.588 5.325 1.00 37.47 114 LEU A CA 1
ATOM 877 C C . LEU A 1 114 ? -18.486 17.805 4.399 1.00 37.47 114 LEU A C 1
ATOM 879 O O . LEU A 1 114 ? -19.536 18.047 3.812 1.00 37.47 114 LEU A O 1
ATOM 883 N N . ARG A 1 115 ? -17.427 18.611 4.270 1.00 31.97 115 ARG A N 1
ATOM 884 C CA . ARG A 1 115 ? -17.267 19.456 3.083 1.00 31.97 115 ARG A CA 1
ATOM 885 C C . ARG A 1 115 ? -16.806 18.552 1.950 1.00 31.97 115 ARG A C 1
ATOM 887 O O . ARG A 1 115 ? -15.611 18.445 1.683 1.00 31.97 115 ARG A O 1
ATOM 894 N N . GLU A 1 116 ? -17.756 17.926 1.267 1.00 38.12 116 GLU A N 1
ATOM 895 C CA . GLU A 1 116 ? -17.538 17.538 -0.121 1.00 38.12 116 GLU A CA 1
ATOM 896 C C . GLU A 1 116 ? -17.257 18.825 -0.900 1.00 38.12 116 GLU A C 1
ATOM 898 O O . GLU A 1 116 ? -18.149 19.602 -1.232 1.00 38.12 116 GLU A O 1
ATOM 903 N N . ARG A 1 117 ? -15.979 19.113 -1.157 1.00 27.42 117 ARG A N 1
ATOM 904 C CA . ARG A 1 117 ? -15.626 20.016 -2.250 1.00 27.42 117 ARG A CA 1
ATOM 905 C C . ARG A 1 117 ? -15.768 19.227 -3.540 1.00 27.42 117 ARG A C 1
ATOM 907 O O . ARG A 1 117 ? -14.779 18.842 -4.156 1.00 27.42 117 ARG A O 1
ATOM 914 N N . GLU A 1 118 ? -17.011 19.004 -3.938 1.00 38.50 118 GLU A N 1
ATOM 915 C CA . GLU A 1 118 ? -17.339 18.645 -5.304 1.00 38.50 118 GLU A CA 1
ATOM 916 C C . GLU A 1 118 ? -17.043 19.880 -6.171 1.00 38.50 118 GLU A C 1
ATOM 918 O O . GLU A 1 118 ? -17.852 20.791 -6.322 1.00 38.50 118 GLU A O 1
ATOM 923 N N . ARG A 1 119 ? -15.812 19.987 -6.678 1.00 29.28 119 ARG A N 1
ATOM 924 C CA . ARG A 1 119 ? -15.550 20.813 -7.859 1.00 29.28 119 ARG A CA 1
ATOM 925 C C . ARG A 1 119 ? -15.436 19.875 -9.044 1.00 29.28 119 ARG A C 1
ATOM 927 O O . ARG A 1 119 ? -14.362 19.384 -9.372 1.00 29.28 119 ARG A O 1
ATOM 934 N N . VAL A 1 120 ? -16.600 19.619 -9.631 1.00 37.34 120 VAL A N 1
ATOM 935 C CA . VAL A 1 120 ? -16.777 19.042 -10.961 1.00 37.34 120 VAL A CA 1
ATOM 936 C C . VAL A 1 120 ? -15.994 19.890 -11.956 1.00 37.34 120 VAL A C 1
ATOM 938 O O . VAL A 1 120 ? -16.337 21.052 -12.134 1.00 37.34 120 VAL A O 1
ATOM 941 N N . PHE A 1 121 ? -14.980 19.330 -12.617 1.00 27.92 121 PHE A N 1
ATOM 942 C CA . PHE A 1 121 ? -14.510 19.847 -13.903 1.00 27.92 121 PHE A CA 1
ATOM 943 C C . PHE A 1 121 ? -14.053 18.692 -14.806 1.00 27.92 121 PHE A C 1
ATOM 945 O O . PHE A 1 121 ? -13.149 17.940 -14.460 1.00 27.92 121 PHE A O 1
ATOM 952 N N . VAL A 1 122 ? -14.770 18.589 -15.931 1.00 32.41 122 VAL A N 1
ATOM 953 C CA . VAL A 1 122 ? -14.602 17.764 -17.144 1.00 32.41 122 VAL A CA 1
ATOM 954 C C . VAL A 1 122 ? -14.170 16.310 -16.917 1.00 32.41 122 VAL A C 1
ATOM 956 O O . VAL A 1 122 ? -12.995 15.968 -16.940 1.00 32.41 122 VAL A O 1
ATOM 959 N N . CYS A 1 123 ? -15.170 15.445 -16.754 1.00 28.81 123 CYS A N 1
ATOM 960 C CA . CYS A 1 123 ? -15.041 13.991 -16.705 1.00 28.81 123 CYS A CA 1
ATOM 961 C C . CYS A 1 123 ? -15.362 13.429 -18.102 1.00 28.81 123 CYS A C 1
ATOM 963 O O . CYS A 1 123 ? -16.417 13.751 -18.650 1.00 28.81 123 CYS A O 1
ATOM 965 N N . THR A 1 124 ? -14.470 12.634 -18.695 1.00 39.16 124 THR A N 1
ATOM 966 C CA . THR A 1 124 ? -14.765 11.872 -19.920 1.00 39.16 124 THR A CA 1
ATOM 967 C C . THR A 1 124 ? -15.698 10.694 -19.600 1.00 39.16 124 THR A C 1
ATOM 969 O O . THR A 1 124 ? -15.698 10.162 -18.487 1.00 39.16 124 THR A O 1
ATOM 972 N N . ASP A 1 125 ? -16.523 10.283 -20.570 1.00 35.78 125 ASP A N 1
ATOM 973 C CA . ASP A 1 125 ? -17.663 9.368 -20.366 1.00 35.78 125 ASP A CA 1
ATOM 974 C C . ASP A 1 125 ? -17.309 7.984 -19.782 1.00 35.78 125 ASP A C 1
ATOM 976 O O . ASP A 1 125 ? -18.159 7.343 -19.159 1.00 35.78 125 ASP A O 1
ATOM 980 N N . ALA A 1 126 ? -16.054 7.537 -19.898 1.00 39.72 126 ALA A N 1
ATOM 981 C CA . ALA A 1 126 ? -15.597 6.232 -19.408 1.00 39.72 126 ALA A CA 1
ATOM 982 C C . ALA A 1 126 ? -15.640 6.094 -17.873 1.00 39.72 126 ALA A C 1
ATOM 984 O O . ALA A 1 126 ? -15.845 5.004 -17.341 1.00 39.72 126 ALA A O 1
ATOM 985 N N . VAL A 1 127 ? -15.498 7.199 -17.137 1.00 39.53 127 VAL A N 1
ATOM 986 C CA . VAL A 1 127 ? -15.447 7.193 -15.665 1.00 39.53 127 VAL A CA 1
ATOM 987 C C . VAL A 1 127 ? -16.853 7.239 -15.042 1.00 39.53 127 VAL A C 1
ATOM 989 O O . VAL A 1 127 ? -17.041 6.895 -13.873 1.00 39.53 127 VAL A O 1
ATOM 992 N N . ARG A 1 128 ? -17.866 7.621 -15.828 1.00 39.38 128 ARG A N 1
ATOM 993 C CA . ARG A 1 128 ? -19.258 7.805 -15.388 1.00 39.38 128 ARG A CA 1
ATOM 994 C C . ARG A 1 128 ? -19.987 6.489 -15.111 1.00 39.38 128 ARG A C 1
ATOM 996 O O . ARG A 1 128 ? -20.954 6.478 -14.357 1.00 39.38 128 ARG A O 1
ATOM 1003 N N . GLN A 1 129 ? -19.527 5.398 -15.725 1.00 35.81 129 GLN A N 1
ATOM 1004 C CA . GLN A 1 129 ? -20.185 4.089 -15.667 1.00 35.81 129 GLN A CA 1
ATOM 1005 C C . GLN A 1 129 ? -19.647 3.167 -14.567 1.00 35.81 129 GLN A C 1
ATOM 1007 O O . GLN A 1 129 ? -20.204 2.095 -14.341 1.00 35.81 129 GLN A O 1
ATOM 1012 N N . LEU A 1 130 ? -18.586 3.563 -13.856 1.00 36.22 130 LEU A N 1
ATOM 1013 C CA . LEU A 1 130 ? -18.096 2.775 -12.731 1.00 36.22 130 LEU A CA 1
ATOM 1014 C C . LEU A 1 130 ? -19.050 2.959 -11.545 1.00 36.22 130 LEU A C 1
ATOM 1016 O O . LEU A 1 130 ? -19.244 4.093 -11.095 1.00 36.22 130 LEU A O 1
ATOM 1020 N N . PRO A 1 131 ? -19.644 1.879 -11.006 1.00 30.59 131 PRO A N 1
ATOM 1021 C CA . PRO A 1 131 ? -20.567 2.004 -9.894 1.00 30.59 131 PRO A CA 1
ATOM 1022 C C . PRO A 1 131 ? -19.818 2.617 -8.710 1.00 30.59 131 PRO A C 1
ATOM 1024 O O . PRO A 1 131 ? -18.781 2.102 -8.273 1.00 30.59 131 PRO A O 1
ATOM 1027 N N . VAL A 1 132 ? -20.330 3.736 -8.193 1.00 40.47 132 VAL A N 1
ATOM 1028 C CA . VAL A 1 132 ? -19.925 4.295 -6.899 1.00 40.47 132 VAL A CA 1
ATOM 1029 C C . VAL A 1 132 ? -20.434 3.323 -5.835 1.00 40.47 132 VAL A C 1
ATOM 1031 O O . VAL A 1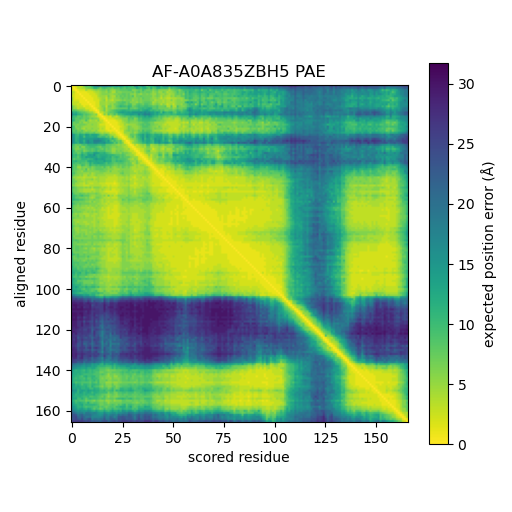 132 ? -21.498 3.501 -5.255 1.00 40.47 132 VAL A O 1
ATOM 1034 N N . THR A 1 133 ? -19.724 2.215 -5.635 1.00 37.81 133 THR A N 1
ATOM 1035 C CA . THR A 1 133 ? -20.011 1.289 -4.546 1.00 37.81 133 THR A CA 1
ATOM 1036 C C . THR A 1 133 ? -19.646 1.980 -3.240 1.00 37.81 133 THR A C 1
ATOM 1038 O O . THR A 1 133 ? -18.594 2.610 -3.113 1.00 37.81 133 THR A O 1
ATOM 1041 N N . SER A 1 134 ? -20.597 1.952 -2.307 1.00 40.69 134 SER A N 1
ATOM 1042 C CA . SER A 1 134 ? -20.647 2.800 -1.123 1.00 40.69 134 SER A CA 1
ATOM 1043 C C . SER A 1 134 ? -19.333 2.782 -0.344 1.00 40.69 134 SER A C 1
ATOM 1045 O O . SER A 1 134 ? -18.969 1.767 0.254 1.00 40.69 134 SER A O 1
ATOM 1047 N N . ILE A 1 135 ? -18.656 3.927 -0.269 1.00 48.31 135 ILE A N 1
ATOM 1048 C CA . ILE A 1 135 ? -17.714 4.174 0.819 1.00 48.31 135 ILE A CA 1
ATOM 1049 C C . ILE A 1 135 ? -18.558 4.094 2.091 1.00 48.31 135 ILE A C 1
ATOM 1051 O O . ILE A 1 135 ? -19.410 4.948 2.318 1.00 48.31 135 ILE A O 1
ATOM 1055 N N . SER A 1 136 ? -18.403 3.028 2.879 1.00 49.62 136 SER A N 1
ATOM 1056 C CA . SER A 1 136 ? -19.243 2.823 4.057 1.00 49.62 136 SER A CA 1
ATOM 1057 C C . SER A 1 136 ? -19.015 3.972 5.045 1.00 49.62 136 SER A C 1
ATOM 1059 O O . SER A 1 136 ? -17.965 4.052 5.688 1.00 49.62 136 SER A O 1
ATOM 1061 N N . TYR A 1 137 ? -20.008 4.858 5.160 1.00 57.38 137 TYR A N 1
ATOM 1062 C CA . TYR A 1 137 ? -20.069 5.962 6.126 1.00 57.38 137 TYR A CA 1
ATOM 1063 C C . TYR A 1 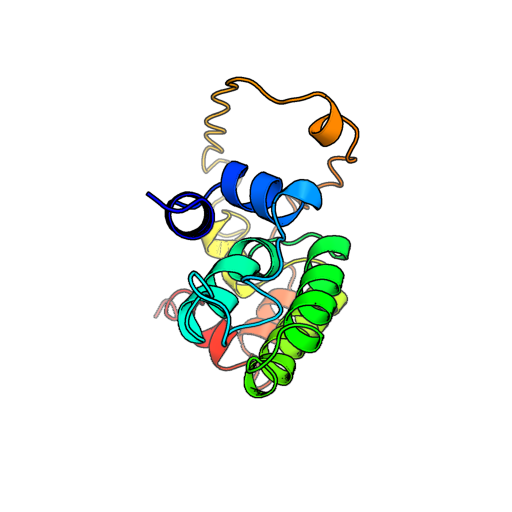137 ? -20.251 5.471 7.574 1.00 57.38 137 TYR A C 1
ATOM 1065 O O . TYR A 1 137 ? -20.471 6.272 8.479 1.00 57.38 137 TYR A O 1
ATOM 1073 N N . ARG A 1 138 ? -20.173 4.153 7.815 1.00 70.12 138 ARG A N 1
ATOM 1074 C CA . ARG A 1 138 ? -20.281 3.578 9.155 1.00 70.12 138 ARG A CA 1
ATOM 1075 C C . ARG A 1 138 ? -19.093 3.998 10.014 1.00 70.12 138 ARG A C 1
ATOM 1077 O O . ARG A 1 138 ? -17.950 4.051 9.537 1.00 70.12 138 ARG A O 1
ATOM 1084 N N . THR A 1 139 ? -19.374 4.217 11.291 1.00 79.25 139 THR A N 1
ATOM 1085 C CA . THR A 1 139 ? -18.353 4.428 12.313 1.00 79.25 139 THR A CA 1
ATOM 1086 C C . THR A 1 139 ? -17.406 3.231 12.407 1.00 79.25 139 THR A C 1
ATOM 1088 O O . THR A 1 139 ? -17.730 2.133 11.944 1.00 79.25 139 THR A O 1
ATOM 1091 N N . SER A 1 140 ? -16.219 3.437 12.975 1.00 81.62 140 SER A N 1
ATOM 1092 C CA . SER A 1 140 ? -15.275 2.353 13.270 1.00 81.62 140 SER A CA 1
ATOM 1093 C C . SER A 1 140 ? -15.963 1.242 14.072 1.00 81.62 140 SER A C 1
ATOM 1095 O O . SER A 1 140 ? -16.690 1.531 15.027 1.00 81.62 140 SER A O 1
ATOM 1097 N N . THR A 1 141 ? -15.769 -0.013 13.669 1.00 84.69 141 THR A N 1
ATOM 1098 C CA . THR A 1 141 ? -16.328 -1.177 14.377 1.00 84.69 141 THR A CA 1
ATOM 1099 C C . THR A 1 141 ? -15.426 -1.570 15.557 1.00 84.69 141 THR A C 1
ATOM 1101 O O . THR A 1 141 ? -14.233 -1.260 15.536 1.00 84.69 141 THR A O 1
ATOM 1104 N N . PRO A 1 142 ? -15.939 -2.264 16.592 1.00 84.25 142 PRO A N 1
ATOM 1105 C CA . PRO A 1 142 ? -15.096 -2.783 17.673 1.00 84.25 142 PRO A CA 1
ATOM 1106 C C . PRO A 1 142 ? -13.980 -3.709 17.174 1.00 84.25 142 PRO A C 1
ATOM 1108 O O . PRO A 1 142 ? -12.872 -3.659 17.692 1.00 84.25 142 PRO A O 1
ATOM 1111 N N . GLU A 1 143 ? -14.254 -4.500 16.136 1.00 87.31 143 GLU A N 1
ATOM 1112 C CA . GLU A 1 143 ? -13.272 -5.372 15.482 1.00 87.31 143 GLU A CA 1
ATOM 1113 C C . GLU A 1 143 ? -12.134 -4.569 14.837 1.00 87.31 143 GLU A C 1
ATOM 1115 O O . GLU A 1 143 ? -10.963 -4.859 15.060 1.00 87.31 143 GLU A O 1
ATOM 1120 N N . GLU A 1 144 ? -12.465 -3.503 14.103 1.00 87.50 144 GLU A N 1
ATOM 1121 C CA . GLU A 1 144 ? -11.474 -2.603 13.506 1.00 87.50 144 GLU A CA 1
ATOM 1122 C C . GLU A 1 144 ? -10.607 -1.922 14.579 1.00 87.50 144 GLU A C 1
ATOM 1124 O O . GLU A 1 144 ? -9.402 -1.765 14.393 1.00 87.50 144 GLU A O 1
ATOM 1129 N N . LEU A 1 145 ? -11.201 -1.531 15.712 1.00 86.38 145 LEU A N 1
ATOM 1130 C CA . LEU A 1 145 ? -10.472 -0.939 16.839 1.00 86.38 145 LEU A CA 1
ATOM 1131 C C . LEU A 1 145 ? -9.565 -1.958 17.542 1.00 86.38 145 LEU A C 1
ATOM 1133 O O . LEU A 1 145 ? -8.431 -1.625 17.878 1.00 86.38 145 LEU A O 1
ATOM 1137 N N . ALA A 1 146 ? -10.038 -3.191 17.732 1.00 87.56 146 ALA A N 1
ATOM 1138 C CA . ALA A 1 146 ? -9.248 -4.273 18.312 1.00 87.56 146 ALA A CA 1
ATOM 1139 C C . ALA A 1 146 ? -8.053 -4.632 17.418 1.00 87.56 146 ALA A C 1
ATOM 1141 O O . ALA A 1 146 ? -6.934 -4.752 17.911 1.00 87.56 146 ALA A O 1
ATOM 1142 N N . TRP A 1 147 ? -8.262 -4.710 16.100 1.00 90.25 147 TRP A N 1
ATOM 1143 C CA . TRP A 1 147 ? -7.186 -4.943 15.137 1.00 90.25 147 TRP A CA 1
ATOM 1144 C C . TRP A 1 147 ? -6.129 -3.831 15.169 1.00 90.25 147 TRP A C 1
ATOM 1146 O O . TRP A 1 147 ? -4.934 -4.121 15.193 1.00 90.25 147 TRP A O 1
ATOM 1156 N N . LEU A 1 148 ? -6.539 -2.560 15.260 1.00 87.69 1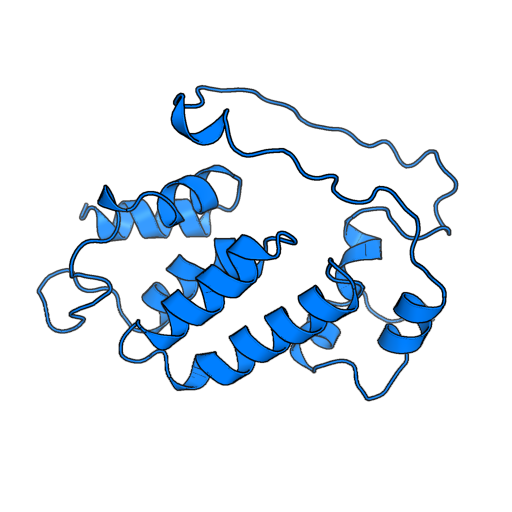48 LEU A N 1
ATOM 1157 C CA . LEU A 1 148 ? -5.609 -1.429 15.395 1.00 87.69 148 LEU A CA 1
ATOM 1158 C C . LEU A 1 148 ? -4.769 -1.472 16.681 1.00 87.69 148 LEU A C 1
ATOM 1160 O O . LEU A 1 148 ? -3.655 -0.951 16.691 1.00 87.69 148 LEU A O 1
ATOM 1164 N N . ALA A 1 149 ? -5.295 -2.070 17.750 1.00 86.44 149 ALA A N 1
ATOM 1165 C CA . ALA A 1 149 ? -4.586 -2.253 19.014 1.00 86.44 149 ALA A CA 1
ATOM 1166 C C . ALA A 1 149 ? -3.726 -3.530 19.054 1.00 86.44 149 ALA A C 1
ATOM 1168 O O . ALA A 1 149 ? -2.962 -3.714 19.998 1.00 86.44 149 ALA A O 1
ATOM 1169 N N . SER A 1 150 ? -3.852 -4.408 18.056 1.00 89.25 150 SER A N 1
ATOM 1170 C CA . SER A 1 150 ? -3.181 -5.707 18.025 1.00 89.25 150 SER A CA 1
ATOM 1171 C C . SER A 1 150 ? -1.741 -5.638 17.496 1.00 89.25 150 SER A C 1
ATOM 1173 O O . SER A 1 150 ? -1.324 -4.681 16.830 1.00 89.25 150 SER A O 1
ATOM 1175 N N . ASP A 1 151 ? -0.990 -6.712 17.738 1.00 89.38 151 ASP A N 1
ATOM 1176 C CA . ASP A 1 151 ? 0.332 -6.935 17.142 1.00 89.38 151 ASP A CA 1
ATOM 1177 C C . ASP A 1 151 ? 0.255 -7.351 15.662 1.00 89.38 151 ASP A C 1
ATOM 1179 O O . ASP A 1 151 ? 1.257 -7.302 14.951 1.00 89.38 151 ASP A O 1
ATOM 1183 N N . GLU A 1 152 ? -0.940 -7.692 15.168 1.00 87.25 152 GLU A N 1
ATOM 1184 C CA . GLU A 1 152 ? -1.183 -8.042 13.763 1.00 87.25 152 GLU A CA 1
ATOM 1185 C C . GLU A 1 152 ? -1.153 -6.817 12.839 1.00 87.25 152 GLU A C 1
ATOM 1187 O O . GLU A 1 152 ? -1.090 -6.965 11.618 1.00 87.25 152 GLU A O 1
ATOM 1192 N N . LEU A 1 153 ? -1.182 -5.600 13.402 1.00 88.25 153 LEU A N 1
ATOM 1193 C CA . LEU A 1 153 ? -1.134 -4.354 12.645 1.00 88.25 153 LEU A CA 1
ATOM 1194 C C . LEU A 1 153 ? 0.207 -4.229 11.893 1.00 88.25 153 LEU A C 1
ATOM 1196 O O . LEU A 1 153 ? 1.247 -4.007 12.532 1.00 88.25 153 LEU A O 1
ATOM 1200 N N . PRO A 1 154 ? 0.208 -4.264 10.543 1.00 90.25 154 PRO A N 1
ATOM 1201 C CA . PRO A 1 154 ? 1.438 -4.175 9.769 1.00 90.25 154 PRO A CA 1
ATOM 1202 C C . PRO A 1 154 ? 2.189 -2.867 10.033 1.00 90.25 154 PRO A C 1
ATOM 1204 O O . PRO A 1 154 ? 1.580 -1.804 10.184 1.00 90.25 154 PRO A O 1
ATOM 1207 N N . GLY A 1 155 ? 3.525 -2.907 10.002 1.00 87.62 155 GLY A N 1
ATOM 1208 C CA . GLY A 1 155 ? 4.363 -1.731 10.281 1.00 87.62 155 GLY A CA 1
ATOM 1209 C C . GLY A 1 155 ? 4.043 -0.512 9.402 1.00 87.62 155 GLY A C 1
ATOM 1210 O O . GLY A 1 155 ? 4.077 0.623 9.874 1.00 87.62 155 GLY A O 1
ATOM 1211 N N . TRP A 1 156 ? 3.639 -0.736 8.149 1.00 87.62 156 TRP A N 1
ATOM 1212 C CA . TRP A 1 156 ? 3.211 0.332 7.243 1.00 87.62 156 TRP A CA 1
ATOM 1213 C C . TRP A 1 156 ? 1.859 0.955 7.601 1.00 87.62 156 TRP A C 1
ATOM 1215 O O . TRP A 1 156 ? 1.608 2.113 7.272 1.00 87.62 156 TRP A O 1
ATOM 1225 N N . ALA A 1 157 ? 0.963 0.188 8.224 1.00 86.69 157 ALA A N 1
ATOM 1226 C CA . ALA A 1 157 ? -0.333 0.682 8.671 1.00 86.69 157 ALA A CA 1
ATOM 1227 C C . ALA A 1 157 ? -0.136 1.489 9.954 1.00 86.69 157 ALA A C 1
ATOM 1229 O O . ALA A 1 157 ? -0.693 2.575 10.094 1.00 86.69 157 ALA A O 1
ATOM 1230 N N . ARG A 1 158 ? 0.753 1.005 10.831 1.00 86.00 158 ARG A N 1
ATOM 1231 C CA . ARG A 1 158 ? 1.178 1.683 12.057 1.00 86.00 158 ARG A CA 1
ATOM 1232 C C . ARG A 1 158 ? 1.837 3.036 11.782 1.00 86.00 158 ARG A C 1
ATOM 1234 O O . ARG A 1 158 ? 1.508 4.000 12.458 1.00 86.00 158 ARG A O 1
ATOM 1241 N N . SER A 1 159 ? 2.697 3.143 10.765 1.00 83.12 159 SER A N 1
ATOM 1242 C CA . SER A 1 159 ? 3.334 4.421 10.400 1.00 83.12 159 SER A CA 1
ATOM 1243 C C . SER A 1 159 ? 2.371 5.456 9.803 1.00 83.12 159 SER A C 1
ATOM 1245 O O . SER A 1 159 ? 2.693 6.641 9.765 1.00 83.12 159 SER A O 1
ATOM 1247 N N . GLN A 1 160 ? 1.196 5.021 9.339 1.00 77.00 160 GLN A N 1
ATOM 1248 C CA . GLN A 1 160 ? 0.128 5.878 8.812 1.00 77.00 160 GLN A CA 1
ATOM 1249 C C . GLN A 1 160 ? -0.999 6.119 9.826 1.00 77.00 160 GLN A C 1
ATOM 1251 O O . GLN A 1 160 ? -1.891 6.928 9.561 1.00 77.00 160 GLN A O 1
ATOM 1256 N N . ALA A 1 161 ? -1.006 5.391 10.944 1.00 69.50 161 ALA A N 1
ATOM 1257 C CA . ALA A 1 161 ? -1.991 5.566 11.994 1.00 69.50 161 ALA A CA 1
ATOM 1258 C C . ALA A 1 161 ? -1.713 6.882 12.743 1.00 69.50 161 ALA A C 1
ATOM 1260 O O . ALA A 1 161 ? -0.549 7.255 12.922 1.00 69.50 161 ALA A O 1
ATOM 1261 N N . PRO A 1 162 ? -2.756 7.607 13.187 1.00 62.62 162 PRO A N 1
ATOM 1262 C CA . PRO A 1 162 ? -2.549 8.735 14.084 1.00 62.62 162 PRO A CA 1
ATOM 1263 C C . PRO A 1 162 ? -1.805 8.260 15.345 1.00 62.62 162 PRO A C 1
ATOM 1265 O O . PRO A 1 162 ? -2.028 7.124 15.779 1.00 62.62 162 PRO A O 1
ATOM 1268 N N . PRO A 1 163 ? -0.933 9.097 15.941 1.00 58.62 163 PRO A N 1
ATOM 1269 C CA . PRO A 1 163 ? -0.255 8.737 17.180 1.00 58.62 163 PRO A CA 1
ATOM 1270 C C . PRO A 1 163 ? -1.288 8.368 18.258 1.00 58.62 163 PRO A C 1
ATOM 1272 O O . PRO A 1 163 ? -2.390 8.934 18.254 1.00 58.62 163 PRO A O 1
ATOM 1275 N N . PRO A 1 164 ? -0.966 7.423 19.165 1.00 54.44 164 PRO A N 1
ATOM 1276 C CA . PRO A 1 164 ? -1.861 7.075 20.260 1.00 54.44 164 PRO A CA 1
ATOM 1277 C C . PRO A 1 164 ? -2.205 8.346 21.041 1.00 54.44 164 PRO A C 1
ATOM 1279 O O . PRO A 1 164 ? -1.316 9.114 21.410 1.00 54.44 164 PRO A O 1
ATOM 1282 N N . GLN A 1 165 ? -3.500 8.593 21.237 1.00 51.22 165 GLN A N 1
ATOM 1283 C CA . GLN A 1 165 ? -3.952 9.679 22.100 1.00 51.22 165 GLN A CA 1
ATOM 1284 C C . GLN A 1 165 ? -3.687 9.227 23.537 1.00 51.22 165 GLN A C 1
ATOM 1286 O O . GLN A 1 165 ? -4.319 8.277 23.999 1.00 51.22 165 GLN A O 1
ATOM 1291 N N . GLY A 1 166 ? -2.667 9.821 24.158 1.00 39.97 166 GLY A N 1
ATOM 1292 C CA . GLY A 1 166 ? -2.382 9.671 25.586 1.00 39.97 166 GLY A CA 1
ATOM 1293 C C . GLY A 1 166 ? -3.388 10.411 26.451 1.00 39.97 166 GLY A C 1
ATOM 1294 O O . GLY A 1 166 ? -4.032 11.354 25.933 1.00 39.97 166 GLY A O 1
#

InterPro domains:
  IPR010323 Protein of unknown function DUF924 [PF06041] (40-107)
  IPR011990 Tetratricopeptide-like helical domain superfamily [G3DSA:1.25.40.10] (14-123)
  IPR011990 Tetratricopeptide-like helical domain superfamily [SSF48452] (40-105)